Protein AF-A0A1Y1R7H7-F1 (afdb_monomer_lite)

pLDDT: mean 78.91, std 13.16, range [48.25, 96.38]

Foldseek 3Di:
DDPVVVVVVVVVVVVVVLLVVLLVVQVVLQVVLLVVLVVDPDPPRFDFDPPLLVVLLVVLLPDQADALVSLLCSCVVRRNDPVPLVSSLSSLVSSLVSLVPDDPVSHPDNVSSVRVNVSSVVNNVVSVVVVVCVVVVVPPDDDDDDDDDPPDDDD

Secondary structure (DSSP, 8-state):
--HHHHHHHHHHHHHHHHHHHHHHHHHHHHHHHHHHHHHS--SSPPPP-TTHHHHHHHHHHT-SS--HHHHHHHHHHHT--TT-HHHHHHHHHHHHHHHHHS-GGGSSSHHHHHHHHHHHHHHHHHHHHHHHHHHHHTTSSSS-SS---------

Structure (mmCIF, N/CA/C/O backbone):
data_AF-A0A1Y1R7H7-F1
#
_entry.id   AF-A0A1Y1R7H7-F1
#
loop_
_atom_site.group_PDB
_atom_site.id
_atom_site.type_symbol
_atom_site.label_atom_id
_atom_site.label_alt_id
_atom_site.label_comp_id
_atom_site.label_asym_id
_atom_site.label_entity_id
_atom_site.label_seq_id
_atom_site.pdbx_PDB_ins_code
_atom_site.Cartn_x
_atom_site.Cartn_y
_atom_site.Cartn_z
_atom_site.occupancy
_atom_site.B_iso_or_equiv
_atom_site.auth_seq_id
_atom_site.auth_comp_id
_atom_site.auth_asym_id
_atom_site.auth_atom_id
_atom_site.pdbx_PDB_model_num
ATOM 1 N N . MET A 1 1 ? 39.071 -13.805 -19.332 1.00 56.94 1 MET A N 1
ATOM 2 C CA . MET A 1 1 ? 37.840 -13.393 -18.628 1.00 56.94 1 MET A CA 1
ATOM 3 C C . MET A 1 1 ? 37.390 -12.107 -19.301 1.00 56.94 1 MET A C 1
ATOM 5 O O . MET A 1 1 ? 38.158 -11.158 -19.298 1.00 56.94 1 MET A O 1
ATOM 9 N N . ASP A 1 2 ? 36.275 -12.143 -20.027 1.00 68.88 2 ASP A N 1
ATOM 10 C CA . ASP A 1 2 ? 35.855 -11.074 -20.945 1.00 68.88 2 ASP A CA 1
ATOM 11 C C . ASP A 1 2 ? 35.106 -9.953 -20.194 1.00 68.88 2 ASP A C 1
ATOM 13 O O . ASP A 1 2 ? 34.343 -10.234 -19.264 1.00 68.88 2 ASP A O 1
ATOM 17 N N . ALA A 1 3 ? 35.313 -8.690 -20.578 1.00 64.62 3 ALA A N 1
ATOM 18 C CA . ALA A 1 3 ? 34.719 -7.513 -19.929 1.00 64.62 3 ALA A CA 1
ATOM 19 C C . ALA A 1 3 ? 33.180 -7.562 -19.952 1.00 64.62 3 ALA A C 1
ATOM 21 O O . ALA A 1 3 ? 32.512 -7.187 -18.987 1.00 64.62 3 ALA A O 1
ATOM 22 N N . THR A 1 4 ? 32.621 -8.139 -21.014 1.00 67.38 4 THR A N 1
ATOM 23 C CA . THR A 1 4 ? 31.186 -8.400 -21.175 1.00 67.38 4 THR A CA 1
ATOM 24 C C . THR A 1 4 ? 30.630 -9.318 -20.080 1.00 67.38 4 THR A C 1
ATOM 26 O O . THR A 1 4 ? 29.507 -9.126 -19.610 1.00 67.38 4 THR A O 1
ATOM 29 N N . HIS A 1 5 ? 31.422 -10.293 -19.625 1.00 55.84 5 HIS A N 1
ATOM 30 C CA . HIS A 1 5 ? 31.038 -11.240 -18.575 1.00 55.84 5 HIS A CA 1
ATOM 31 C C . HIS A 1 5 ? 31.002 -10.572 -17.190 1.00 55.84 5 HIS A C 1
ATOM 33 O O . HIS A 1 5 ? 30.101 -10.831 -16.396 1.00 55.84 5 HIS A O 1
ATOM 39 N N . LEU A 1 6 ? 31.941 -9.659 -16.922 1.00 59.81 6 L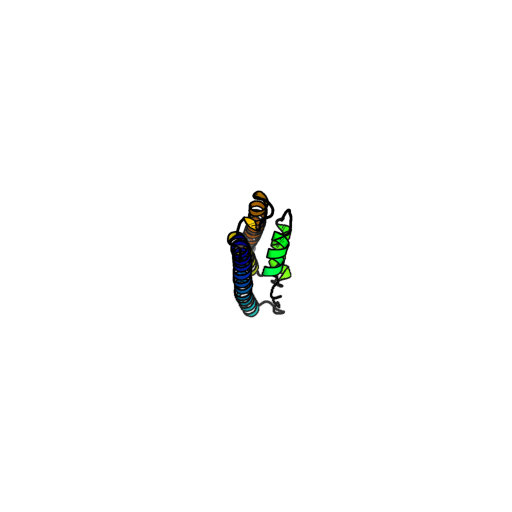EU A N 1
ATOM 40 C CA . LEU A 1 6 ? 31.998 -8.884 -15.676 1.00 59.81 6 LEU A CA 1
ATOM 41 C C . LEU A 1 6 ? 30.824 -7.902 -15.546 1.00 59.81 6 LEU A C 1
ATOM 43 O O . LEU A 1 6 ? 30.271 -7.757 -14.458 1.00 59.81 6 LEU A O 1
ATOM 47 N N . ILE A 1 7 ? 30.388 -7.287 -16.651 1.00 66.25 7 ILE A N 1
ATOM 48 C CA . ILE A 1 7 ? 29.213 -6.398 -16.672 1.00 66.25 7 ILE A CA 1
ATOM 49 C C . ILE A 1 7 ? 27.931 -7.170 -16.331 1.00 66.25 7 ILE A C 1
ATOM 51 O O . ILE A 1 7 ? 27.120 -6.697 -15.536 1.00 66.25 7 ILE A O 1
ATOM 55 N N . HIS A 1 8 ? 27.754 -8.374 -16.882 1.00 56.78 8 HIS A N 1
ATOM 56 C CA . HIS A 1 8 ? 26.587 -9.210 -16.583 1.00 56.78 8 HIS A CA 1
ATOM 57 C C . HIS A 1 8 ? 26.565 -9.687 -15.126 1.00 56.78 8 HIS A C 1
ATOM 59 O O . HIS A 1 8 ? 25.508 -9.682 -14.496 1.00 56.78 8 HIS A O 1
ATOM 65 N N . ILE A 1 9 ? 27.724 -10.064 -14.576 1.00 62.62 9 ILE A N 1
ATOM 66 C CA . ILE A 1 9 ? 27.853 -10.454 -13.164 1.00 62.62 9 ILE A CA 1
ATOM 67 C C . ILE A 1 9 ? 27.545 -9.267 -12.248 1.00 62.62 9 ILE A C 1
ATOM 69 O O . ILE A 1 9 ? 26.791 -9.422 -11.292 1.00 62.62 9 ILE A O 1
ATOM 73 N N . ARG A 1 10 ? 28.060 -8.073 -12.565 1.00 66.19 10 ARG A N 1
ATOM 74 C CA . ARG A 1 10 ? 27.781 -6.849 -11.806 1.00 66.19 10 ARG A CA 1
ATOM 75 C C . ARG A 1 10 ? 26.291 -6.503 -11.808 1.00 66.19 10 ARG A C 1
ATOM 77 O O . ARG A 1 10 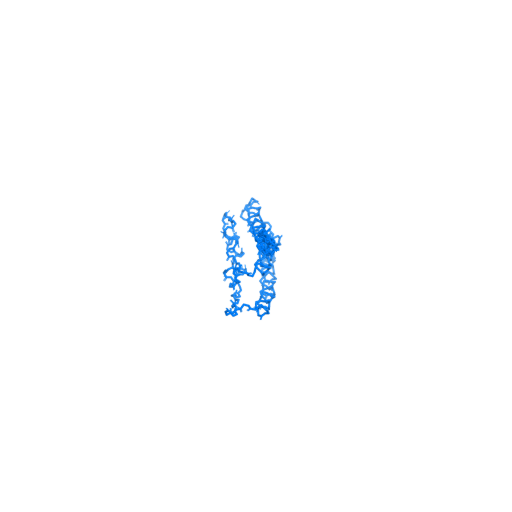? 25.738 -6.310 -10.734 1.00 66.19 10 ARG A O 1
ATOM 84 N N . LYS A 1 11 ? 25.635 -6.493 -12.975 1.00 57.16 11 LYS A N 1
ATOM 85 C CA . LYS A 1 11 ? 24.186 -6.238 -13.068 1.00 57.16 11 LYS A CA 1
ATOM 86 C C . LYS A 1 11 ? 23.382 -7.245 -12.244 1.00 57.16 11 LYS A C 1
ATOM 88 O O . LYS A 1 11 ? 22.487 -6.855 -11.510 1.00 57.16 11 LYS A O 1
ATOM 93 N N . ARG A 1 12 ? 23.734 -8.535 -12.312 1.00 55.19 12 ARG A N 1
ATOM 94 C CA . ARG A 1 12 ? 23.095 -9.585 -11.498 1.00 55.19 12 ARG A CA 1
ATOM 95 C C . ARG A 1 12 ? 23.315 -9.395 -9.998 1.00 55.19 12 ARG A C 1
ATOM 97 O O . ARG A 1 12 ? 22.394 -9.634 -9.228 1.00 55.19 12 ARG A O 1
ATOM 104 N N . LEU A 1 13 ? 24.504 -8.970 -9.578 1.00 57.16 13 LEU A N 1
ATOM 105 C CA . LEU A 1 13 ? 24.782 -8.665 -8.175 1.00 57.16 13 LEU A CA 1
ATOM 106 C C . LEU A 1 13 ? 24.012 -7.427 -7.705 1.00 57.16 13 LEU A C 1
ATOM 108 O O . LEU A 1 13 ? 23.441 -7.476 -6.627 1.00 57.16 13 LEU A O 1
ATOM 112 N N . GLU A 1 14 ? 23.934 -6.361 -8.503 1.00 63.56 14 GLU A N 1
ATOM 113 C CA . GLU A 1 14 ? 23.134 -5.165 -8.182 1.00 63.56 14 GLU A CA 1
ATOM 114 C C . GLU A 1 14 ? 21.645 -5.512 -8.019 1.00 63.56 14 GLU A C 1
ATOM 116 O O . GLU A 1 14 ? 21.015 -5.063 -7.064 1.00 63.56 14 GLU A O 1
ATOM 121 N N . VAL A 1 15 ? 21.114 -6.391 -8.877 1.00 62.50 15 VAL A N 1
ATOM 122 C CA . VAL A 1 15 ? 19.752 -6.940 -8.750 1.00 62.50 15 VAL A CA 1
ATOM 123 C C . VAL A 1 15 ? 19.588 -7.696 -7.424 1.00 62.50 15 VAL A C 1
ATOM 125 O O . VAL A 1 15 ? 18.654 -7.430 -6.674 1.00 62.50 15 VAL A O 1
ATOM 128 N N . LEU A 1 16 ? 20.514 -8.605 -7.099 1.00 58.22 16 LEU A N 1
ATOM 129 C CA . LEU A 1 16 ? 20.449 -9.432 -5.885 1.00 58.22 16 LEU A CA 1
ATOM 130 C C . L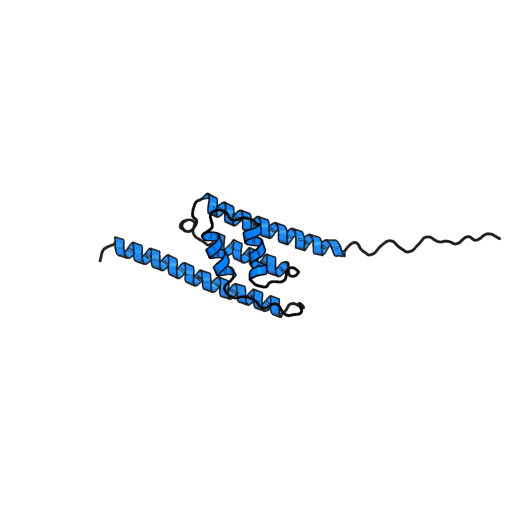EU A 1 16 ? 20.643 -8.629 -4.587 1.00 58.22 16 LEU A C 1
ATOM 132 O O . LEU A 1 16 ? 19.967 -8.897 -3.597 1.00 58.22 16 LEU A O 1
ATOM 136 N N . PHE A 1 17 ? 21.549 -7.648 -4.573 1.00 61.12 17 PHE A N 1
ATOM 137 C CA . PHE A 1 17 ? 21.755 -6.757 -3.427 1.00 61.12 17 PHE A CA 1
ATOM 138 C C . PHE A 1 17 ? 20.572 -5.808 -3.231 1.00 61.12 17 PHE A C 1
ATOM 140 O O . PHE A 1 17 ? 20.160 -5.586 -2.089 1.00 61.12 17 PHE A O 1
ATOM 147 N N . GLY A 1 18 ? 19.998 -5.301 -4.326 1.00 66.38 18 GLY A N 1
ATOM 148 C CA . GLY A 1 18 ? 18.752 -4.540 -4.299 1.00 66.38 18 GLY A CA 1
ATOM 149 C C . GLY A 1 18 ? 17.620 -5.363 -3.692 1.00 66.38 18 GLY A C 1
ATOM 150 O O . GLY A 1 18 ? 17.021 -4.929 -2.715 1.00 66.38 18 GLY A O 1
ATOM 151 N N . LEU A 1 19 ? 17.412 -6.591 -4.179 1.00 65.50 19 LEU A N 1
ATOM 152 C CA . LEU A 1 19 ? 16.395 -7.521 -3.671 1.00 65.50 19 LEU A CA 1
ATOM 153 C C . LEU A 1 19 ? 16.579 -7.876 -2.190 1.00 65.50 19 LEU A C 1
ATOM 155 O O . LEU A 1 19 ? 15.607 -7.868 -1.447 1.00 65.50 19 LEU A O 1
ATOM 159 N N . ASN A 1 20 ? 17.801 -8.150 -1.726 1.00 64.69 20 ASN A N 1
ATOM 160 C CA . ASN A 1 20 ? 18.032 -8.456 -0.306 1.00 64.69 20 ASN A CA 1
ATOM 161 C C . ASN A 1 20 ? 17.772 -7.250 0.606 1.00 64.69 20 ASN A C 1
ATOM 163 O O . ASN A 1 20 ? 17.211 -7.401 1.688 1.00 64.69 20 ASN A O 1
ATOM 167 N N . THR A 1 21 ? 18.168 -6.052 0.173 1.00 70.31 21 THR A N 1
ATOM 168 C CA . THR A 1 21 ? 17.884 -4.812 0.914 1.00 70.31 21 THR A CA 1
ATOM 169 C C . THR A 1 21 ? 16.381 -4.541 0.950 1.00 70.31 21 THR A C 1
ATOM 171 O O . THR A 1 21 ? 15.839 -4.156 1.981 1.00 70.31 21 THR A O 1
ATOM 174 N N . PHE A 1 22 ? 15.707 -4.804 -0.166 1.00 69.88 22 PHE A N 1
ATOM 175 C CA . PHE A 1 22 ? 14.271 -4.649 -0.342 1.00 69.88 22 PHE A CA 1
ATOM 176 C C . PHE A 1 22 ? 13.465 -5.607 0.545 1.00 69.88 22 PHE A C 1
ATOM 178 O O . PHE A 1 22 ? 12.601 -5.161 1.291 1.00 69.88 22 PHE A O 1
ATOM 185 N N . ILE A 1 23 ? 13.808 -6.900 0.549 1.00 71.88 23 ILE A N 1
ATOM 186 C CA . ILE A 1 23 ? 13.170 -7.908 1.411 1.00 71.88 23 ILE A CA 1
ATOM 187 C C . ILE A 1 23 ? 13.376 -7.566 2.887 1.00 71.88 23 ILE A C 1
ATOM 189 O O . ILE A 1 23 ? 12.426 -7.610 3.661 1.00 71.88 23 ILE A O 1
ATOM 193 N N . ARG A 1 24 ? 14.597 -7.181 3.278 1.00 77.44 24 ARG A N 1
ATOM 194 C CA . ARG A 1 24 ? 14.889 -6.816 4.667 1.00 77.44 24 ARG A CA 1
ATOM 195 C C . ARG A 1 24 ? 14.090 -5.595 5.120 1.00 77.44 24 ARG A C 1
ATOM 197 O O . ARG A 1 24 ? 13.578 -5.606 6.230 1.00 77.44 24 ARG A O 1
ATOM 204 N N . LYS A 1 25 ? 13.941 -4.583 4.256 1.00 77.62 25 LYS A N 1
ATOM 205 C CA . LYS A 1 25 ? 13.101 -3.419 4.560 1.00 77.62 25 LYS A CA 1
ATOM 206 C C . LYS A 1 25 ? 11.677 -3.863 4.885 1.00 77.62 25 LYS A C 1
ATOM 208 O O . LYS A 1 25 ? 11.163 -3.461 5.914 1.00 77.62 25 LYS A O 1
ATOM 213 N N . PHE A 1 26 ? 11.069 -4.724 4.069 1.00 79.88 26 PHE A N 1
ATOM 214 C CA . PHE A 1 26 ? 9.716 -5.206 4.358 1.00 79.88 26 PHE A CA 1
ATOM 215 C C . PHE A 1 26 ? 9.616 -6.012 5.645 1.00 79.88 26 PHE A C 1
ATOM 217 O O . PHE A 1 26 ? 8.635 -5.856 6.355 1.00 79.88 26 PHE A O 1
ATOM 224 N N . GLN A 1 27 ? 10.631 -6.805 5.986 1.00 80.88 27 GLN A N 1
ATOM 225 C CA . GLN A 1 27 ? 10.665 -7.489 7.281 1.00 80.88 27 GLN A CA 1
ATOM 226 C C . GLN A 1 27 ? 10.704 -6.507 8.459 1.00 80.88 27 GLN A C 1
ATOM 228 O O . GLN A 1 27 ? 10.113 -6.778 9.502 1.00 80.88 27 GLN A O 1
ATOM 233 N N . ASP A 1 28 ? 11.405 -5.381 8.316 1.00 82.81 28 ASP A N 1
ATOM 234 C CA . ASP A 1 28 ? 11.437 -4.334 9.339 1.00 82.81 28 ASP A CA 1
ATOM 235 C C . ASP A 1 28 ? 10.078 -3.605 9.423 1.00 82.81 28 ASP A C 1
ATOM 237 O O . ASP A 1 28 ? 9.575 -3.386 10.523 1.00 82.81 28 ASP A O 1
ATOM 241 N N . GLU A 1 29 ? 9.437 -3.297 8.287 1.00 82.25 29 GLU A N 1
ATOM 242 C CA . GLU A 1 29 ? 8.096 -2.681 8.263 1.00 82.25 29 GLU A CA 1
ATOM 243 C C . GLU A 1 29 ? 7.013 -3.611 8.836 1.00 82.25 29 GLU A C 1
ATOM 245 O O . GLU A 1 29 ? 6.162 -3.183 9.611 1.00 82.25 29 GLU A O 1
ATOM 250 N N . GLU A 1 30 ? 7.049 -4.900 8.498 1.00 82.62 30 GLU A N 1
ATOM 251 C CA . GLU A 1 30 ? 6.102 -5.896 9.010 1.00 82.62 30 GLU A CA 1
ATOM 252 C C . GLU A 1 30 ? 6.228 -6.061 10.530 1.00 82.62 30 GLU A C 1
ATOM 254 O O . GLU A 1 30 ? 5.217 -6.186 11.214 1.00 82.62 30 GLU A O 1
ATOM 259 N N . GLN A 1 31 ? 7.436 -5.963 11.095 1.00 83.81 31 GLN A N 1
ATOM 260 C CA . GLN A 1 31 ? 7.618 -5.939 12.554 1.00 83.81 31 GLN A CA 1
ATOM 261 C C . GLN A 1 31 ? 6.957 -4.720 13.209 1.00 83.81 31 GLN A C 1
ATOM 263 O O . GLN A 1 31 ? 6.441 -4.826 14.324 1.00 83.81 31 GLN A O 1
ATOM 268 N N . VAL A 1 32 ? 6.971 -3.564 12.541 1.00 84.94 32 VAL A N 1
ATOM 269 C CA . VAL A 1 32 ? 6.289 -2.356 13.024 1.00 84.94 32 VAL A CA 1
ATOM 270 C C . VAL A 1 32 ? 4.776 -2.570 13.016 1.00 84.94 32 VAL A C 1
ATOM 272 O O . VAL A 1 32 ? 4.122 -2.300 14.022 1.00 84.94 32 VAL A O 1
ATOM 275 N N . VAL A 1 33 ? 4.233 -3.132 11.934 1.00 82.62 33 VAL A N 1
ATOM 276 C CA . VAL A 1 33 ? 2.801 -3.454 11.837 1.00 82.62 33 VAL A CA 1
ATOM 277 C C . VAL A 1 33 ? 2.393 -4.485 12.892 1.00 82.62 33 VAL A C 1
ATOM 279 O O . VAL A 1 33 ? 1.426 -4.264 13.610 1.00 82.62 33 VAL A O 1
ATOM 282 N N . ASP A 1 34 ? 3.147 -5.573 13.058 1.00 84.00 34 ASP A N 1
ATOM 283 C CA . ASP A 1 34 ? 2.887 -6.592 14.086 1.00 84.00 34 ASP A CA 1
ATOM 284 C C . ASP A 1 34 ? 2.909 -5.997 15.503 1.00 84.00 34 ASP A C 1
ATOM 286 O O . ASP A 1 34 ? 2.084 -6.350 16.349 1.00 84.00 34 ASP A O 1
ATOM 290 N N . LYS A 1 35 ? 3.815 -5.047 15.764 1.00 84.88 35 LYS A N 1
ATOM 291 C CA . LYS A 1 35 ? 3.839 -4.312 17.030 1.00 84.88 35 LYS A CA 1
ATOM 292 C C . LYS A 1 35 ? 2.557 -3.496 17.227 1.00 84.88 35 LYS A C 1
ATOM 294 O O . LYS A 1 35 ? 1.949 -3.619 18.288 1.00 84.88 35 LYS A O 1
ATOM 299 N N . PHE A 1 36 ? 2.127 -2.726 16.227 1.00 83.88 36 PHE A N 1
ATOM 300 C CA . PHE A 1 36 ? 0.886 -1.945 16.305 1.00 83.88 36 PHE A CA 1
ATOM 301 C C . PHE A 1 36 ? -0.347 -2.833 16.484 1.00 83.88 36 PHE A C 1
ATOM 303 O O . PHE A 1 36 ? -1.177 -2.567 17.348 1.00 83.88 36 PHE A O 1
ATOM 310 N N . LEU A 1 37 ? -0.429 -3.948 15.757 1.00 81.56 37 LEU A N 1
ATOM 311 C CA . LEU A 1 37 ? -1.512 -4.923 15.903 1.00 81.56 37 LEU A CA 1
ATOM 312 C C . LEU A 1 37 ? -1.560 -5.521 17.317 1.00 81.56 37 LEU A C 1
ATOM 314 O O . LEU A 1 37 ? -2.638 -5.709 17.880 1.00 81.56 37 LEU A O 1
ATOM 318 N N . LYS A 1 38 ? -0.404 -5.785 17.938 1.00 82.31 38 LYS A N 1
ATOM 319 C CA . LYS A 1 38 ? -0.334 -6.272 19.327 1.00 82.31 38 LYS A CA 1
ATOM 320 C C . LYS A 1 38 ? -0.731 -5.225 20.364 1.00 82.31 38 LYS A C 1
ATOM 322 O O . LYS A 1 38 ? -1.187 -5.630 21.441 1.00 82.31 38 LYS A O 1
ATOM 327 N N . GLU A 1 39 ? -0.492 -3.952 20.067 1.00 82.00 39 GLU A N 1
ATOM 328 C CA . GLU A 1 39 ? -0.826 -2.795 20.906 1.00 82.00 39 GLU A CA 1
ATOM 329 C C . GLU A 1 39 ? -2.280 -2.338 20.725 1.00 82.00 39 GLU A C 1
ATOM 331 O O . GLU A 1 39 ? -2.812 -1.716 21.637 1.00 82.00 39 GLU A O 1
ATOM 336 N N . SER A 1 40 ? -2.932 -2.695 19.613 1.00 76.94 40 SER A N 1
ATOM 337 C CA . SER A 1 40 ? -4.356 -2.427 19.389 1.00 76.94 40 SER A CA 1
ATOM 338 C C . SER A 1 40 ? -5.258 -3.177 20.379 1.00 76.94 40 SER A C 1
ATOM 340 O O . SER A 1 40 ? -4.948 -4.295 20.813 1.00 76.94 40 SER A O 1
ATOM 342 N N . ASP A 1 41 ? -6.409 -2.578 20.691 1.00 74.69 41 ASP A N 1
ATOM 343 C CA . ASP A 1 41 ? -7.442 -3.166 21.555 1.00 74.69 41 ASP A CA 1
ATOM 344 C C . ASP A 1 41 ? -8.312 -4.220 20.835 1.00 74.69 41 ASP A C 1
ATOM 346 O O . ASP A 1 41 ? -9.232 -4.790 21.427 1.00 74.69 41 ASP A O 1
ATOM 350 N N . ALA A 1 42 ? -8.000 -4.538 19.572 1.00 71.00 42 ALA A N 1
ATOM 351 C CA . ALA A 1 42 ? -8.737 -5.503 18.766 1.00 71.00 42 ALA A CA 1
ATOM 352 C C . ALA A 1 42 ? -8.705 -6.919 19.381 1.00 71.00 42 ALA A C 1
ATOM 354 O O . ALA A 1 42 ? -7.646 -7.493 19.674 1.00 71.00 42 ALA A O 1
ATOM 355 N N . LEU A 1 43 ? -9.890 -7.518 19.548 1.00 64.19 43 LEU A N 1
ATOM 356 C CA . LEU A 1 43 ? -10.070 -8.887 20.032 1.00 64.19 43 LEU A CA 1
ATOM 357 C C . LEU A 1 43 ? -10.939 -9.694 19.052 1.00 64.19 43 LEU A C 1
ATOM 359 O O . LEU A 1 43 ? -12.088 -9.325 18.822 1.00 64.19 43 LEU A O 1
ATOM 363 N N . PRO A 1 44 ? -10.454 -10.839 18.532 1.00 70.69 44 PRO A N 1
ATOM 364 C CA . PRO A 1 44 ? -9.154 -11.464 18.794 1.00 70.69 44 PRO A CA 1
ATOM 365 C C . PRO A 1 44 ? -7.987 -10.681 18.178 1.00 70.69 44 PRO A C 1
ATOM 367 O O . PRO A 1 44 ? -8.138 -10.073 17.125 1.00 70.69 44 PRO A O 1
ATOM 370 N N . LYS A 1 45 ? -6.805 -10.752 18.811 1.00 69.31 45 LYS A N 1
ATOM 371 C CA . LYS A 1 45 ? -5.614 -10.063 18.299 1.00 69.31 45 LYS A CA 1
ATOM 372 C C . LYS A 1 45 ? -5.293 -10.543 16.876 1.00 69.31 45 LYS A C 1
ATOM 374 O O . LYS A 1 45 ? -5.046 -11.747 16.710 1.00 69.31 45 LYS A O 1
ATOM 379 N N . PRO A 1 46 ? -5.281 -9.649 15.876 1.00 73.81 46 PRO A N 1
ATOM 380 C CA . PRO A 1 46 ? -4.945 -10.015 14.507 1.00 73.81 46 PRO A CA 1
ATOM 381 C C . PRO A 1 46 ? -3.527 -10.594 14.435 1.00 73.81 46 PRO A C 1
ATOM 383 O O . PRO A 1 46 ? -2.608 -10.125 15.106 1.00 73.81 46 PRO A O 1
ATOM 386 N N . GLN A 1 47 ? -3.357 -11.658 13.646 1.00 73.31 47 GLN A N 1
ATOM 387 C CA . GLN A 1 47 ? -2.053 -12.275 13.401 1.00 73.31 47 GLN A CA 1
ATOM 388 C C . GLN A 1 47 ? -1.531 -11.820 12.049 1.00 73.31 47 GLN A C 1
ATOM 390 O O . GLN A 1 47 ? -2.161 -12.082 11.022 1.00 73.31 47 GLN A O 1
ATOM 395 N N . LEU A 1 48 ? -0.361 -11.186 12.061 1.00 80.38 48 LEU A N 1
ATOM 396 C CA . LEU A 1 48 ? 0.279 -10.741 10.840 1.00 80.38 48 LEU A CA 1
ATOM 397 C C . LEU A 1 48 ? 0.803 -11.931 10.032 1.00 80.38 48 LEU A C 1
ATOM 399 O O . LEU A 1 48 ? 1.488 -12.813 10.556 1.00 80.38 48 LEU A O 1
ATOM 403 N N . LYS A 1 49 ? 0.523 -11.932 8.729 1.00 84.31 49 LYS A N 1
ATOM 404 C CA . LYS A 1 49 ? 1.184 -12.831 7.780 1.00 84.31 49 LYS A CA 1
ATOM 405 C C . LYS A 1 49 ? 2.447 -12.159 7.244 1.00 84.31 49 LYS A C 1
ATOM 407 O O . LYS A 1 49 ? 2.368 -11.250 6.421 1.00 84.31 49 LYS A O 1
ATOM 412 N N . GLU A 1 50 ? 3.602 -12.625 7.709 1.00 77.75 50 GLU A N 1
ATOM 413 C CA . GLU A 1 50 ? 4.909 -12.151 7.242 1.00 77.75 50 GLU A CA 1
ATOM 414 C C . GLU A 1 50 ? 5.137 -12.458 5.751 1.00 77.75 50 GLU A C 1
ATOM 416 O O . GLU A 1 50 ? 4.697 -13.481 5.213 1.00 77.75 50 GLU A O 1
ATOM 421 N N . GLY A 1 51 ? 5.876 -11.581 5.079 1.00 79.12 51 GLY A N 1
ATOM 422 C CA . GLY A 1 51 ? 6.258 -11.682 3.677 1.00 79.12 51 GLY A CA 1
ATOM 423 C C . GLY A 1 51 ? 5.156 -11.319 2.684 1.00 79.12 51 GLY A C 1
ATOM 424 O O . GLY A 1 51 ? 5.408 -11.387 1.478 1.00 79.12 51 GLY A O 1
ATOM 425 N N . VAL A 1 52 ? 3.961 -10.933 3.140 1.00 84.31 52 VAL A N 1
ATOM 426 C CA . VAL A 1 52 ? 2.842 -10.591 2.249 1.00 84.31 52 VAL A CA 1
ATOM 427 C C . VAL A 1 52 ? 3.137 -9.315 1.466 1.00 84.31 52 VAL A C 1
ATOM 429 O O . VAL A 1 52 ? 2.868 -9.291 0.266 1.00 84.31 52 VAL A O 1
ATOM 432 N N . ILE A 1 53 ? 3.763 -8.299 2.075 1.00 82.25 53 ILE A N 1
ATOM 433 C CA . ILE A 1 53 ? 4.063 -7.045 1.360 1.00 82.25 53 ILE A CA 1
ATOM 434 C C . ILE A 1 53 ? 5.029 -7.316 0.204 1.00 82.25 53 ILE A C 1
ATOM 436 O O . ILE A 1 53 ? 4.784 -6.923 -0.935 1.00 82.25 53 ILE A O 1
ATOM 440 N N . ALA A 1 54 ? 6.111 -8.047 0.477 1.00 82.12 54 ALA A N 1
ATOM 441 C CA . ALA A 1 54 ? 7.094 -8.393 -0.543 1.00 82.12 54 ALA A CA 1
ATOM 442 C C . ALA A 1 54 ? 6.475 -9.238 -1.671 1.00 82.12 54 ALA A C 1
ATOM 444 O O . ALA A 1 54 ? 6.788 -9.024 -2.843 1.00 82.12 54 ALA A O 1
ATOM 445 N N . GLN A 1 55 ? 5.596 -10.186 -1.332 1.00 84.94 55 GLN A N 1
ATOM 446 C CA . GLN A 1 55 ? 4.914 -11.029 -2.314 1.00 84.94 55 GLN A CA 1
ATOM 447 C C . GLN A 1 55 ? 3.952 -10.233 -3.193 1.00 84.94 55 GLN A C 1
ATOM 449 O O . GLN A 1 55 ? 4.013 -10.368 -4.415 1.00 84.94 55 GLN A O 1
ATOM 454 N N . GLU A 1 56 ? 3.094 -9.397 -2.605 1.00 86.75 56 GLU A N 1
ATOM 455 C CA . GLU A 1 56 ? 2.133 -8.614 -3.382 1.00 86.75 56 GLU A CA 1
ATOM 456 C C . GLU A 1 56 ? 2.844 -7.567 -4.239 1.00 86.75 56 GLU A C 1
ATOM 458 O O . GLU A 1 56 ? 2.526 -7.456 -5.418 1.00 86.75 56 GLU A O 1
ATOM 463 N N . VAL A 1 57 ? 3.889 -6.903 -3.733 1.00 85.19 57 VAL A N 1
ATOM 464 C CA . VAL A 1 57 ? 4.670 -5.963 -4.553 1.00 85.19 57 VAL A CA 1
ATOM 465 C C . VAL A 1 57 ? 5.300 -6.657 -5.764 1.00 85.19 57 VAL A C 1
ATOM 467 O O . VAL A 1 57 ? 5.192 -6.170 -6.887 1.00 85.19 57 VAL A O 1
ATOM 470 N N . LEU A 1 58 ? 5.914 -7.830 -5.582 1.00 84.88 58 LEU A N 1
ATOM 471 C CA . LEU A 1 58 ? 6.480 -8.591 -6.704 1.00 84.88 58 LEU A CA 1
ATOM 472 C C . LEU A 1 58 ? 5.409 -9.085 -7.685 1.00 84.88 58 LEU A C 1
ATOM 474 O O . LEU A 1 58 ? 5.650 -9.121 -8.891 1.00 84.88 58 LEU A O 1
ATOM 478 N N . LYS A 1 59 ? 4.238 -9.468 -7.180 1.00 86.38 59 LYS A N 1
ATOM 479 C CA . LYS A 1 59 ? 3.118 -9.949 -7.992 1.00 86.38 59 LYS A CA 1
ATOM 480 C C . LYS A 1 59 ? 2.525 -8.840 -8.855 1.00 86.38 59 LYS A C 1
ATOM 482 O O . LYS A 1 59 ? 2.311 -9.060 -10.041 1.00 86.38 59 LYS A O 1
ATOM 487 N N . LEU A 1 60 ? 2.289 -7.666 -8.280 1.00 86.62 60 LEU A N 1
ATOM 488 C CA . LEU A 1 60 ? 1.780 -6.492 -8.988 1.00 86.62 60 LEU A CA 1
ATOM 489 C C . LEU A 1 60 ? 2.810 -5.956 -10.001 1.00 86.62 60 LEU A C 1
ATOM 491 O O . LEU A 1 60 ? 2.434 -5.583 -11.107 1.00 86.62 60 LEU A O 1
ATOM 495 N N . LEU A 1 61 ? 4.119 -6.025 -9.707 1.00 85.12 61 LEU A N 1
ATOM 496 C CA . LEU A 1 61 ? 5.164 -5.755 -10.712 1.00 85.12 61 LEU A CA 1
ATOM 497 C C . LEU A 1 61 ? 5.081 -6.683 -11.933 1.00 85.12 61 LEU A C 1
ATOM 499 O O . LEU A 1 61 ? 5.442 -6.278 -13.040 1.00 85.12 61 LEU A O 1
ATOM 503 N N . ASP A 1 62 ? 4.635 -7.926 -11.740 1.00 85.06 62 ASP A N 1
ATOM 504 C CA . ASP A 1 62 ? 4.433 -8.891 -12.822 1.00 85.06 62 ASP A CA 1
ATOM 505 C C . ASP A 1 62 ? 3.012 -8.859 -13.409 1.00 85.06 62 ASP A C 1
ATOM 507 O O . ASP A 1 62 ? 2.704 -9.589 -14.355 1.00 85.06 62 ASP A O 1
ATOM 511 N N . GLN A 1 63 ? 2.131 -7.976 -12.943 1.00 86.94 63 GLN A N 1
ATOM 512 C CA . GLN A 1 63 ? 0.888 -7.684 -13.653 1.00 86.94 63 GLN A CA 1
ATOM 513 C C . GLN A 1 63 ? 1.156 -6.723 -14.814 1.00 86.94 63 GLN A C 1
ATOM 515 O O . GLN A 1 63 ? 2.271 -6.258 -15.026 1.00 86.94 63 GLN A O 1
ATOM 520 N N . ARG A 1 64 ? 0.190 -6.593 -15.725 1.00 83.25 64 ARG A N 1
ATOM 521 C CA . ARG A 1 64 ? 0.292 -5.642 -16.849 1.00 83.25 64 ARG A CA 1
ATOM 522 C C . ARG A 1 64 ? -0.473 -4.356 -16.562 1.00 83.25 64 ARG A C 1
ATOM 524 O O . ARG A 1 64 ? -0.084 -3.305 -17.047 1.00 83.25 64 ARG A O 1
ATOM 531 N N . TRP A 1 65 ? -1.561 -4.498 -15.822 1.00 86.44 65 TRP A N 1
ATOM 532 C CA . TRP A 1 65 ? -2.460 -3.445 -15.399 1.00 86.44 65 TRP A CA 1
ATOM 533 C C . TRP A 1 65 ? -2.766 -3.718 -13.939 1.00 86.44 65 TRP A C 1
ATOM 535 O O . TRP A 1 65 ? -3.131 -4.850 -13.611 1.00 86.44 65 TRP A O 1
ATOM 545 N N . VAL A 1 66 ? -2.571 -2.706 -13.109 1.00 91.50 66 VAL A N 1
ATOM 546 C CA . VAL A 1 66 ? -2.879 -2.722 -11.684 1.00 91.50 66 VAL A CA 1
ATOM 547 C C . VAL A 1 66 ? -4.043 -1.771 -11.461 1.00 91.50 66 VAL A C 1
ATOM 549 O O . VAL A 1 66 ? -4.043 -0.649 -11.976 1.00 91.50 66 VAL A O 1
ATOM 552 N N . SER A 1 67 ? -5.058 -2.258 -10.756 1.00 92.62 67 SER A N 1
ATOM 553 C CA . SER A 1 67 ? -6.223 -1.479 -10.344 1.00 92.62 67 SER A CA 1
ATOM 554 C C . SER A 1 67 ? -6.157 -1.138 -8.857 1.00 92.62 67 SER A C 1
ATOM 556 O O . SER A 1 67 ? -5.418 -1.774 -8.107 1.00 92.62 67 SER A O 1
ATOM 558 N N . VAL A 1 68 ? -6.959 -0.164 -8.434 1.00 92.94 68 VAL A N 1
ATOM 559 C CA . VAL A 1 68 ? -7.137 0.227 -7.023 1.00 92.94 68 VAL A CA 1
ATOM 560 C C . VAL A 1 68 ? -7.526 -0.980 -6.164 1.00 92.94 68 VAL A C 1
ATOM 562 O O . VAL A 1 68 ? -6.886 -1.295 -5.169 1.00 92.94 68 VAL A O 1
ATOM 565 N N . ALA A 1 69 ? -8.474 -1.787 -6.643 1.00 90.81 69 ALA A N 1
ATOM 566 C CA . ALA A 1 69 ? -8.900 -2.997 -5.946 1.00 90.81 69 ALA A CA 1
ATOM 567 C C . ALA A 1 69 ? -7.771 -4.036 -5.763 1.00 90.81 69 ALA A C 1
ATOM 569 O O . ALA A 1 69 ? -7.825 -4.859 -4.849 1.00 90.81 69 ALA A O 1
ATOM 570 N N . ASP A 1 70 ? -6.737 -4.037 -6.618 1.00 90.75 70 ASP A N 1
ATOM 571 C CA . ASP A 1 70 ? -5.587 -4.934 -6.451 1.00 90.75 70 ASP A CA 1
ATOM 572 C C . ASP A 1 70 ? -4.674 -4.495 -5.290 1.00 90.75 70 ASP A C 1
ATOM 574 O O . ASP A 1 70 ? 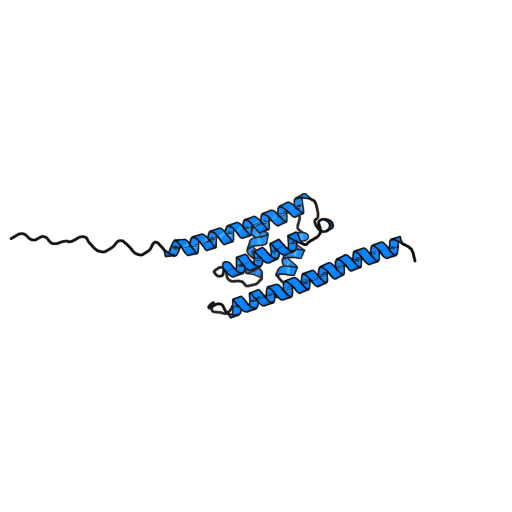-3.999 -5.342 -4.688 1.00 90.75 70 ASP A O 1
ATOM 578 N N . THR A 1 71 ? -4.645 -3.195 -4.978 1.00 89.81 71 THR A N 1
ATOM 579 C CA . THR A 1 71 ? -3.786 -2.583 -3.955 1.00 89.81 71 THR A CA 1
ATOM 580 C C . THR A 1 71 ? -4.499 -2.491 -2.602 1.00 89.81 71 THR A C 1
ATOM 582 O O . THR A 1 71 ? -3.897 -2.854 -1.590 1.00 89.81 71 THR A O 1
ATOM 585 N N . GLU A 1 72 ? -5.790 -2.153 -2.569 1.00 91.88 72 GLU A N 1
ATOM 586 C CA . GLU A 1 72 ? -6.618 -2.044 -1.348 1.00 91.88 72 GLU A CA 1
ATOM 587 C C . GLU A 1 72 ? -6.694 -3.326 -0.510 1.00 91.88 72 GLU A C 1
ATOM 589 O O . GLU A 1 72 ? -6.827 -3.286 0.715 1.00 91.88 72 GLU A O 1
ATOM 594 N N . VAL A 1 73 ? -6.586 -4.487 -1.160 1.00 92.00 73 VAL A N 1
ATOM 595 C CA . VAL A 1 73 ? -6.654 -5.804 -0.504 1.00 92.00 73 VAL A CA 1
ATOM 596 C C . VAL A 1 73 ? -5.335 -6.216 0.163 1.00 92.00 73 VAL A C 1
ATOM 598 O O . VAL A 1 73 ? -5.262 -7.270 0.799 1.00 92.00 73 VAL A O 1
ATOM 601 N N . ILE A 1 74 ? -4.246 -5.456 -0.007 1.00 90.81 74 ILE A N 1
ATOM 602 C CA . ILE A 1 74 ? -2.931 -5.813 0.560 1.00 90.81 74 ILE A CA 1
ATOM 603 C C . ILE A 1 74 ? -2.958 -5.841 2.103 1.00 90.81 74 ILE A C 1
ATOM 605 O O . ILE A 1 74 ? -2.524 -6.855 2.665 1.00 90.81 74 ILE A O 1
ATOM 609 N N . PRO A 1 75 ? -3.485 -4.817 2.808 1.00 90.31 75 PRO A N 1
ATOM 610 C CA . PRO A 1 75 ? -3.604 -4.843 4.266 1.00 90.31 75 PRO A CA 1
ATOM 611 C C . PRO A 1 75 ? -4.479 -6.003 4.766 1.00 90.31 75 PRO A C 1
ATOM 613 O O . PRO A 1 75 ? -4.109 -6.695 5.715 1.00 90.31 75 PRO A O 1
ATOM 616 N N . GLU A 1 76 ? -5.579 -6.301 4.071 1.00 90.94 76 GLU A N 1
ATOM 617 C CA . GLU A 1 76 ? -6.460 -7.428 4.405 1.00 90.94 76 GLU A CA 1
ATOM 618 C C . GLU A 1 76 ? -5.708 -8.769 4.297 1.00 90.94 76 GLU A C 1
ATOM 620 O O . GLU A 1 76 ? -5.738 -9.608 5.205 1.00 90.94 76 GLU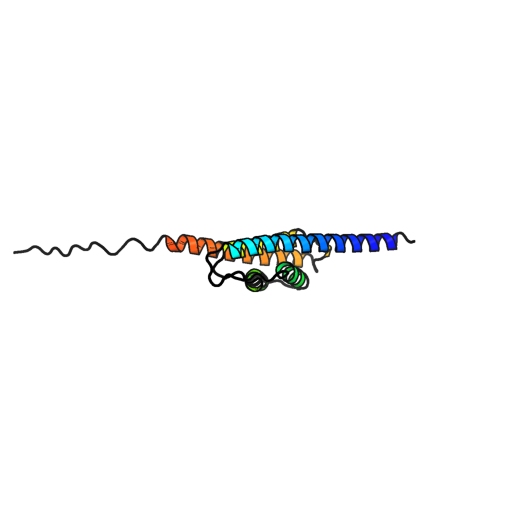 A O 1
ATOM 625 N N . LYS A 1 77 ? -4.937 -8.970 3.219 1.00 89.12 77 LYS A N 1
ATOM 626 C CA . LYS A 1 77 ? -4.120 -10.183 3.034 1.00 89.12 77 LYS A CA 1
ATOM 627 C C . LYS A 1 77 ? -3.088 -10.360 4.143 1.00 89.12 77 LYS A C 1
ATOM 629 O O . LYS A 1 77 ? -2.855 -11.505 4.559 1.00 89.12 77 LYS A O 1
ATOM 634 N N . MET A 1 78 ? -2.514 -9.258 4.628 1.00 86.81 78 MET A N 1
ATOM 635 C CA . MET A 1 78 ? -1.607 -9.234 5.780 1.00 86.81 78 MET A CA 1
ATOM 636 C C . MET A 1 78 ? -2.294 -9.613 7.093 1.00 86.81 78 MET A C 1
ATOM 638 O O . MET A 1 78 ? -1.604 -10.036 8.019 1.00 86.81 78 MET A O 1
ATOM 642 N N . GLY A 1 79 ? -3.623 -9.533 7.163 1.00 86.38 79 GLY A N 1
ATOM 643 C CA . GLY A 1 79 ? -4.394 -9.752 8.383 1.00 86.38 79 GLY A CA 1
ATOM 644 C C . GLY A 1 79 ? -4.613 -8.477 9.194 1.00 86.38 79 GLY A C 1
ATOM 645 O O . GLY A 1 79 ? -4.885 -8.580 10.387 1.00 86.38 79 GLY A O 1
ATOM 646 N N . VAL A 1 80 ? -4.471 -7.300 8.573 1.00 87.19 80 VAL A N 1
ATOM 647 C CA . VAL A 1 80 ? -4.878 -6.030 9.181 1.00 87.19 80 VAL A CA 1
ATOM 648 C C . VAL A 1 80 ? -6.412 -5.957 9.128 1.00 87.19 80 VAL A C 1
ATOM 650 O O . VAL A 1 80 ? -6.964 -6.087 8.034 1.00 87.19 80 VAL A O 1
ATOM 653 N N . PRO A 1 81 ? -7.095 -5.808 10.278 1.00 87.25 81 PRO A N 1
ATOM 654 C CA . PRO A 1 81 ? -8.542 -5.618 10.341 1.00 87.25 81 PRO A CA 1
ATOM 655 C C . PRO A 1 81 ? -9.012 -4.399 9.547 1.00 87.25 81 PRO A C 1
ATOM 657 O O . PRO A 1 81 ? -8.246 -3.455 9.344 1.00 87.25 81 PRO A O 1
ATOM 660 N N . GLU A 1 82 ? -10.269 -4.422 9.104 1.00 86.44 82 GLU A N 1
ATOM 661 C CA . GLU A 1 82 ? -10.802 -3.353 8.260 1.00 86.44 82 GLU A CA 1
ATOM 662 C C . GLU A 1 82 ? -10.943 -2.021 8.999 1.00 86.44 82 GLU A C 1
ATOM 664 O O . GLU A 1 82 ? -10.670 -0.988 8.400 1.00 86.44 82 GLU A O 1
ATOM 669 N N . ASP A 1 83 ? -11.270 -2.091 10.288 1.00 86.31 83 ASP A N 1
ATOM 670 C CA . ASP A 1 83 ? -11.462 -0.998 11.247 1.00 86.31 83 ASP A CA 1
ATOM 671 C C . ASP A 1 83 ? -10.157 -0.311 11.680 1.00 86.31 83 ASP A C 1
ATOM 673 O O . ASP A 1 83 ? -10.174 0.774 12.249 1.00 86.31 83 ASP A O 1
ATOM 677 N N . LEU A 1 84 ? -8.993 -0.911 11.412 1.00 87.62 84 LEU A N 1
ATOM 678 C CA . LEU A 1 84 ? -7.700 -0.309 11.752 1.00 87.62 84 LEU A CA 1
ATOM 679 C C . LEU A 1 84 ? -7.151 0.520 10.584 1.00 87.62 84 LEU A C 1
ATOM 681 O O . LEU A 1 84 ? -6.055 0.239 10.080 1.00 87.62 84 LEU A O 1
ATOM 685 N N . LEU A 1 85 ? -7.903 1.544 10.167 1.00 90.00 85 LEU A N 1
ATOM 686 C CA . LEU A 1 85 ? -7.599 2.388 9.003 1.00 90.00 85 LEU A CA 1
ATOM 687 C C . LEU A 1 85 ? -6.184 2.971 9.042 1.00 90.00 85 LEU A C 1
ATOM 689 O O . LEU A 1 85 ? -5.423 2.763 8.097 1.00 90.00 85 LEU A O 1
ATOM 693 N N . ALA A 1 86 ? -5.755 3.535 10.173 1.00 89.12 86 ALA A N 1
ATOM 694 C CA . ALA A 1 86 ? -4.395 4.056 10.343 1.00 89.12 86 ALA A CA 1
ATOM 695 C C . ALA A 1 86 ? -3.294 3.018 10.021 1.00 89.12 86 ALA A C 1
ATOM 697 O O . ALA A 1 86 ? -2.258 3.336 9.425 1.00 89.12 86 ALA A O 1
ATOM 698 N N . ILE A 1 87 ? -3.508 1.743 10.375 1.00 89.06 87 ILE A N 1
ATOM 699 C CA . ILE A 1 87 ? -2.561 0.661 10.061 1.00 89.06 87 ILE A CA 1
ATOM 700 C C . ILE A 1 87 ? -2.632 0.308 8.570 1.00 89.06 87 ILE A C 1
ATOM 702 O O . ILE A 1 87 ? -1.593 0.065 7.950 1.00 89.06 87 ILE A O 1
ATOM 706 N N . ARG A 1 88 ? -3.827 0.300 7.970 1.00 92.62 88 ARG A N 1
ATOM 707 C CA . ARG A 1 88 ? -4.004 0.048 6.530 1.00 92.62 88 ARG A CA 1
ATOM 708 C C . ARG A 1 88 ? -3.333 1.137 5.686 1.00 92.62 88 ARG A C 1
ATOM 710 O O . ARG A 1 88 ? -2.577 0.795 4.774 1.00 92.62 88 ARG A O 1
ATOM 717 N N . ILE A 1 89 ? -3.505 2.408 6.056 1.00 92.88 89 ILE A N 1
ATOM 718 C CA . ILE A 1 89 ? -2.836 3.569 5.447 1.00 92.88 89 ILE A CA 1
ATOM 719 C C . ILE A 1 89 ? -1.316 3.413 5.555 1.00 92.88 89 ILE A C 1
ATOM 721 O O . ILE A 1 89 ? -0.600 3.536 4.556 1.00 92.88 89 ILE A O 1
ATOM 725 N N . TYR A 1 90 ? -0.801 3.056 6.740 1.00 90.56 90 TYR A N 1
ATOM 726 C CA . TYR A 1 90 ? 0.632 2.807 6.925 1.00 90.56 90 TYR A CA 1
ATOM 727 C C . TYR A 1 90 ? 1.155 1.736 5.959 1.00 90.56 90 TYR A C 1
ATOM 729 O O . TYR A 1 90 ? 2.180 1.940 5.302 1.00 90.56 90 TYR A O 1
ATOM 737 N N . VAL A 1 91 ? 0.449 0.608 5.841 1.00 89.88 91 VAL A N 1
ATOM 738 C CA . VAL A 1 91 ? 0.830 -0.496 4.949 1.00 89.88 91 VAL A CA 1
ATOM 739 C C . VAL A 1 91 ? 0.873 -0.048 3.490 1.00 89.88 91 VAL A C 1
ATOM 741 O O . VAL A 1 91 ? 1.884 -0.279 2.820 1.00 89.88 91 VAL A O 1
ATOM 744 N N . LEU A 1 92 ? -0.178 0.610 2.993 1.00 93.25 92 LEU A N 1
ATOM 745 C CA . LEU A 1 92 ? -0.209 1.074 1.604 1.0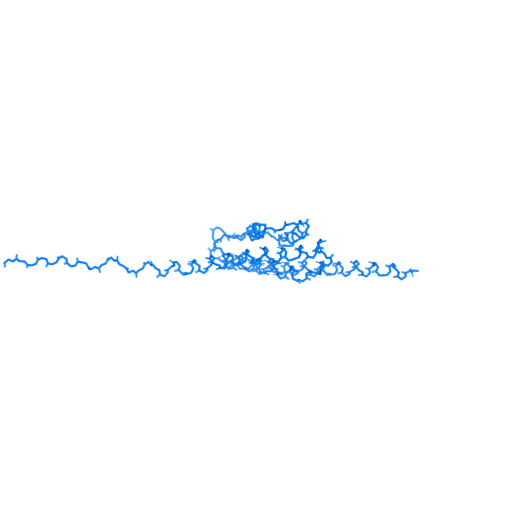0 93.25 92 LEU A CA 1
ATOM 746 C C . LEU A 1 92 ? 0.861 2.135 1.324 1.00 93.25 92 LEU A C 1
ATOM 748 O O . LEU A 1 92 ? 1.479 2.120 0.258 1.00 93.25 92 LEU A O 1
ATOM 752 N N . ASN A 1 93 ? 1.188 2.983 2.299 1.00 93.12 93 ASN A N 1
ATOM 753 C CA . ASN A 1 93 ? 2.276 3.947 2.158 1.00 93.12 93 ASN A CA 1
ATOM 754 C C . ASN A 1 93 ? 3.638 3.239 2.017 1.00 93.12 93 ASN A C 1
ATOM 756 O O . ASN A 1 93 ? 4.468 3.622 1.188 1.00 93.12 93 ASN A O 1
ATOM 760 N N . GLN A 1 94 ? 3.862 2.136 2.744 1.00 89.38 94 GLN A N 1
ATOM 761 C CA . GLN A 1 94 ? 5.069 1.318 2.560 1.00 89.38 94 GLN A CA 1
ATOM 762 C C . GLN A 1 94 ? 5.128 0.652 1.182 1.00 89.38 94 GLN A C 1
ATOM 764 O O . GLN A 1 94 ? 6.210 0.562 0.591 1.00 89.38 94 GLN A O 1
ATOM 769 N N . VAL A 1 95 ? 3.983 0.211 0.658 1.00 89.50 95 VAL A N 1
ATOM 770 C CA . VAL A 1 95 ? 3.858 -0.334 -0.702 1.00 89.50 95 VAL A CA 1
ATOM 771 C C . VAL A 1 95 ? 4.202 0.737 -1.743 1.00 89.50 95 VAL A C 1
ATOM 773 O O . VAL A 1 95 ? 5.037 0.496 -2.620 1.00 89.50 95 VAL A O 1
ATOM 776 N N . LEU A 1 96 ? 3.651 1.947 -1.615 1.00 91.69 96 LEU A N 1
ATOM 777 C CA . LEU A 1 96 ? 3.943 3.077 -2.504 1.00 91.69 96 LEU A CA 1
ATOM 778 C C . LEU A 1 96 ? 5.436 3.429 -2.502 1.00 91.69 96 LEU A C 1
ATOM 780 O O . LEU A 1 96 ? 6.080 3.555 -3.550 1.00 91.69 96 LEU A O 1
ATOM 784 N N . GLU A 1 97 ? 6.012 3.545 -1.307 1.00 88.38 97 GLU A N 1
ATOM 785 C CA . GLU A 1 97 ? 7.426 3.845 -1.114 1.00 88.38 97 GLU A CA 1
ATOM 786 C C . GLU A 1 97 ? 8.348 2.756 -1.668 1.00 88.38 97 GLU A C 1
ATOM 788 O O . GLU A 1 97 ? 9.472 3.051 -2.093 1.00 88.38 97 GLU A O 1
ATOM 793 N N . ALA A 1 98 ? 7.899 1.502 -1.677 1.00 86.12 98 ALA A N 1
ATOM 794 C CA . ALA A 1 98 ? 8.620 0.415 -2.315 1.00 86.12 98 ALA A CA 1
ATOM 795 C C . ALA A 1 98 ? 8.659 0.585 -3.838 1.00 86.12 98 ALA A C 1
ATOM 797 O O . ALA A 1 98 ? 9.747 0.529 -4.418 1.00 86.12 98 ALA A O 1
ATOM 798 N N . TYR A 1 99 ? 7.524 0.876 -4.480 1.00 86.62 99 TYR A N 1
ATOM 799 C CA . TYR A 1 99 ? 7.469 1.118 -5.928 1.00 86.62 99 TYR A CA 1
ATOM 800 C C . TYR A 1 99 ? 8.302 2.309 -6.373 1.00 86.62 99 TYR A C 1
ATOM 802 O O . TYR A 1 99 ? 9.012 2.221 -7.375 1.00 86.62 99 TYR A O 1
ATOM 810 N N . ARG A 1 100 ? 8.300 3.402 -5.603 1.00 88.50 100 ARG A N 1
ATOM 811 C CA . ARG A 1 100 ? 9.125 4.584 -5.904 1.00 88.50 100 ARG A CA 1
ATOM 812 C C . ARG A 1 100 ? 10.623 4.278 -5.945 1.00 88.50 100 ARG A C 1
ATOM 814 O O . ARG A 1 100 ? 11.353 4.942 -6.679 1.00 88.50 100 ARG A O 1
ATOM 821 N N . LYS A 1 101 ? 11.079 3.288 -5.170 1.00 84.81 101 LYS A N 1
ATOM 822 C CA . LYS A 1 101 ? 12.493 2.885 -5.060 1.00 84.81 101 LYS A CA 1
ATOM 823 C C . LYS A 1 101 ? 12.905 1.834 -6.088 1.00 84.81 101 LYS A C 1
ATOM 825 O O . LYS A 1 101 ? 14.104 1.612 -6.264 1.00 84.81 101 LYS A O 1
ATOM 830 N N . ILE A 1 102 ? 11.951 1.189 -6.756 1.00 82.62 102 ILE A N 1
ATOM 831 C CA . ILE A 1 102 ? 12.238 0.203 -7.796 1.00 82.62 102 ILE A CA 1
ATOM 832 C C . ILE A 1 102 ? 12.714 0.940 -9.059 1.00 82.62 102 ILE A C 1
ATOM 834 O O . ILE A 1 102 ? 12.036 1.853 -9.528 1.00 82.62 102 ILE A O 1
ATOM 838 N N . PRO A 1 103 ? 13.878 0.575 -9.626 1.00 81.19 103 PRO A N 1
ATOM 839 C CA . PRO A 1 103 ? 14.347 1.175 -10.871 1.00 81.19 103 PRO A CA 1
ATOM 840 C C . PRO A 1 103 ? 13.412 0.895 -12.054 1.00 81.19 103 PRO A C 1
ATOM 842 O O . PRO A 1 103 ? 12.943 -0.231 -12.217 1.00 81.19 103 PRO A O 1
ATOM 845 N N . ASP A 1 104 ? 13.251 1.876 -12.943 1.00 83.25 104 ASP A N 1
ATOM 846 C CA . ASP A 1 104 ? 12.334 1.814 -14.095 1.00 83.25 104 ASP A CA 1
ATOM 847 C C . ASP A 1 104 ? 12.516 0.564 -14.973 1.00 83.25 104 ASP A C 1
ATOM 849 O O . ASP A 1 104 ? 11.551 0.020 -15.494 1.00 83.25 104 ASP A O 1
ATOM 853 N N . GLN A 1 105 ? 13.744 0.043 -15.078 1.00 81.62 105 GLN A N 1
ATOM 854 C CA . GLN A 1 105 ? 14.066 -1.165 -15.852 1.00 81.62 105 GLN A CA 1
ATOM 855 C C . GLN A 1 105 ? 13.354 -2.450 -15.378 1.00 81.62 105 GLN A C 1
ATOM 857 O O . GLN A 1 105 ? 13.420 -3.459 -16.079 1.00 81.62 105 GLN A O 1
ATOM 862 N N . TYR A 1 106 ? 12.769 -2.453 -14.175 1.00 81.50 106 TYR A N 1
ATOM 863 C CA . TYR A 1 106 ? 12.001 -3.586 -13.646 1.00 81.50 106 TYR A CA 1
ATOM 864 C C . TYR A 1 106 ? 10.502 -3.477 -13.933 1.00 81.50 106 TYR A C 1
ATOM 866 O O . TYR A 1 106 ? 9.787 -4.459 -13.757 1.00 81.50 106 TYR A O 1
ATOM 874 N N . PHE A 1 107 ? 10.029 -2.317 -14.387 1.00 83.81 107 PHE A N 1
ATOM 875 C CA . PHE A 1 107 ? 8.665 -2.161 -14.869 1.00 83.81 107 PHE A CA 1
ATOM 876 C C . PHE A 1 107 ? 8.595 -2.593 -16.335 1.00 83.81 107 PHE A C 1
ATOM 878 O O . PHE A 1 107 ? 9.566 -2.482 -17.085 1.00 83.81 107 PHE A O 1
ATOM 885 N N . LYS A 1 108 ? 7.444 -3.132 -16.745 1.00 81.44 108 LYS A N 1
ATOM 886 C CA . LYS A 1 108 ? 7.268 -3.699 -18.088 1.00 81.44 108 LYS A CA 1
ATOM 887 C C . LYS A 1 108 ? 7.359 -2.646 -19.189 1.00 81.44 108 LYS A C 1
ATOM 889 O O . LYS A 1 108 ? 7.992 -2.881 -20.214 1.00 81.44 108 LYS A O 1
ATOM 894 N N . GLU A 1 109 ? 6.707 -1.512 -18.966 1.00 83.19 109 GLU A N 1
ATOM 895 C CA . GLU A 1 109 ? 6.566 -0.386 -19.890 1.00 83.19 109 GLU A CA 1
ATOM 896 C C . GLU A 1 109 ? 6.639 0.919 -19.068 1.00 83.19 109 GLU A C 1
ATOM 898 O O . GLU A 1 109 ? 6.457 0.878 -17.848 1.00 83.19 109 GLU A O 1
ATOM 903 N N . SER A 1 110 ? 6.916 2.066 -19.700 1.00 74.69 110 SER A N 1
ATOM 904 C CA . SER A 1 110 ? 6.968 3.371 -19.006 1.00 74.69 110 SER A CA 1
ATOM 905 C C . SER A 1 110 ? 5.675 3.659 -18.245 1.00 74.69 110 SER A C 1
ATOM 907 O O . SER A 1 110 ? 5.703 4.022 -17.072 1.00 74.69 110 SER A O 1
ATOM 909 N N . ASP A 1 111 ? 4.557 3.373 -18.902 1.00 87.00 111 ASP A N 1
ATOM 910 C CA . ASP A 1 111 ? 3.208 3.676 -18.435 1.00 87.00 111 ASP A CA 1
ATOM 911 C C . ASP A 1 111 ? 2.779 2.699 -17.325 1.00 87.00 111 ASP A C 1
ATOM 913 O O . ASP A 1 111 ? 1.926 3.011 -16.502 1.00 87.00 111 ASP A O 1
ATOM 917 N N . HIS A 1 112 ? 3.420 1.523 -17.237 1.00 88.75 112 HIS A N 1
ATOM 918 C CA . HIS A 1 112 ? 3.150 0.549 -16.175 1.00 88.75 112 HIS A CA 1
ATOM 919 C C . HIS A 1 112 ? 3.549 1.090 -14.802 1.00 88.75 112 HIS A C 1
ATOM 921 O O . HIS A 1 112 ? 2.856 0.859 -13.817 1.00 88.75 112 HIS A O 1
ATOM 927 N N . ARG A 1 113 ? 4.668 1.820 -14.722 1.00 90.06 113 ARG A N 1
ATOM 928 C CA . ARG A 1 113 ? 5.105 2.426 -13.460 1.00 90.06 113 ARG A CA 1
ATOM 929 C C . ARG A 1 113 ? 4.105 3.474 -12.981 1.00 90.06 113 ARG A C 1
ATOM 931 O O . ARG A 1 113 ? 3.801 3.505 -11.795 1.00 90.06 113 ARG A O 1
ATOM 938 N N . GLU A 1 114 ? 3.630 4.318 -13.891 1.00 92.44 114 GLU A N 1
ATOM 939 C CA . GLU A 1 114 ? 2.625 5.343 -13.594 1.00 92.44 114 GLU A CA 1
ATOM 940 C C . GLU A 1 114 ? 1.323 4.688 -13.141 1.00 92.44 114 GLU A C 1
ATOM 942 O O . GLU A 1 114 ? 0.881 4.968 -12.034 1.00 92.44 114 GLU A O 1
ATOM 947 N N . ASN A 1 115 ? 0.821 3.699 -13.886 1.00 94.12 115 ASN A N 1
ATOM 948 C CA . ASN A 1 115 ? -0.385 2.957 -13.520 1.00 94.12 115 ASN A CA 1
ATOM 949 C C . ASN A 1 115 ? -0.306 2.319 -12.121 1.00 94.12 115 ASN A C 1
ATOM 951 O O . ASN A 1 115 ? -1.251 2.431 -11.347 1.00 94.12 115 ASN A O 1
ATOM 955 N N . VAL A 1 116 ? 0.813 1.675 -11.774 1.00 91.94 116 VAL A N 1
ATOM 956 C CA . VAL A 1 116 ? 0.990 1.083 -10.436 1.00 91.94 116 VAL A CA 1
ATOM 957 C C . VAL A 1 116 ? 1.003 2.161 -9.354 1.00 91.94 116 VAL A C 1
ATOM 959 O O . VAL A 1 116 ? 0.394 1.990 -8.303 1.00 91.94 116 VAL A O 1
ATOM 962 N N . LEU A 1 117 ? 1.719 3.263 -9.584 1.00 93.25 117 LEU A N 1
ATOM 963 C CA . LEU A 1 117 ? 1.821 4.340 -8.601 1.00 93.25 117 LEU A CA 1
ATOM 964 C C . LEU A 1 117 ? 0.499 5.084 -8.416 1.00 93.25 117 LEU A C 1
ATOM 966 O O . LEU A 1 117 ? 0.223 5.491 -7.292 1.00 93.25 117 LEU A O 1
ATOM 970 N N . GLU A 1 118 ? -0.270 5.273 -9.485 1.00 95.06 118 GLU A N 1
ATOM 971 C CA . GLU A 1 118 ? -1.611 5.863 -9.456 1.00 95.06 118 GLU A CA 1
ATOM 972 C C . GLU A 1 118 ? -2.576 4.955 -8.697 1.00 95.06 118 GLU A C 1
ATOM 974 O O . GLU A 1 118 ? -3.179 5.408 -7.736 1.00 95.06 118 GLU A O 1
ATOM 979 N N . ALA A 1 119 ? -2.621 3.656 -9.011 1.00 94.94 119 ALA A N 1
ATOM 980 C CA . ALA A 1 119 ? -3.510 2.711 -8.332 1.00 94.94 119 ALA A CA 1
ATOM 981 C C . ALA A 1 119 ? -3.241 2.586 -6.820 1.00 94.94 119 ALA A C 1
ATOM 983 O O . ALA A 1 119 ? -4.157 2.358 -6.037 1.00 94.94 119 ALA A O 1
ATOM 984 N N . VAL A 1 120 ? -1.979 2.699 -6.386 1.00 94.56 120 VAL A N 1
ATOM 985 C CA . VAL A 1 120 ? -1.649 2.711 -4.949 1.00 94.56 120 VAL A CA 1
ATOM 986 C C . VAL A 1 120 ? -1.987 4.061 -4.307 1.00 94.56 120 VAL A C 1
ATOM 988 O O . VAL A 1 120 ? -2.341 4.080 -3.135 1.00 94.56 120 VAL A O 1
ATOM 991 N N . GLN A 1 121 ? -1.844 5.173 -5.036 1.00 95.31 121 GLN A N 1
ATOM 992 C CA . GLN A 1 121 ? -2.212 6.503 -4.535 1.00 95.31 121 GLN A CA 1
ATOM 993 C C . GLN A 1 121 ? -3.722 6.638 -4.367 1.00 95.31 121 GLN A C 1
ATOM 995 O O . GLN A 1 121 ? -4.153 7.043 -3.303 1.00 95.31 121 GLN A O 1
ATOM 1000 N N . GLU A 1 122 ? -4.503 6.214 -5.356 1.00 96.38 122 GLU A N 1
ATOM 1001 C CA . GLU A 1 122 ? -5.967 6.235 -5.291 1.00 96.38 122 GLU A CA 1
ATOM 1002 C C . GLU A 1 122 ? -6.471 5.396 -4.104 1.00 96.38 122 GLU A C 1
ATOM 1004 O O . GLU A 1 122 ? -7.197 5.905 -3.266 1.00 96.38 122 GLU A O 1
ATOM 1009 N N . ALA A 1 123 ? -5.934 4.185 -3.908 1.00 95.12 123 ALA A N 1
ATOM 1010 C CA . ALA A 1 123 ? -6.268 3.353 -2.743 1.00 95.12 123 ALA A CA 1
ATOM 1011 C C . ALA A 1 123 ? -5.848 3.961 -1.389 1.00 95.12 123 ALA A C 1
ATOM 1013 O O . ALA A 1 123 ? -6.384 3.597 -0.344 1.00 95.12 123 ALA A O 1
ATOM 1014 N N . LEU A 1 124 ? -4.819 4.814 -1.376 1.00 94.31 124 LEU A N 1
ATOM 1015 C CA . LEU A 1 124 ? -4.419 5.550 -0.177 1.00 94.31 124 LEU A CA 1
ATOM 1016 C C . LEU A 1 124 ? -5.385 6.693 0.101 1.00 94.31 124 LEU A C 1
ATOM 1018 O O . LEU A 1 124 ? -5.769 6.868 1.252 1.00 94.31 124 LEU A O 1
ATOM 1022 N N . ASP A 1 125 ? -5.746 7.442 -0.936 1.00 95.75 125 ASP A N 1
ATOM 1023 C CA . ASP A 1 125 ? -6.674 8.561 -0.843 1.00 95.75 125 ASP A CA 1
ATOM 1024 C C . ASP A 1 125 ? -8.054 8.065 -0.370 1.00 95.75 125 ASP A C 1
ATOM 1026 O O . ASP A 1 125 ? -8.595 8.638 0.570 1.00 95.75 125 ASP A O 1
ATOM 1030 N N . ASP A 1 126 ? -8.543 6.935 -0.898 1.00 94.56 126 ASP A N 1
ATOM 1031 C CA . ASP A 1 126 ? -9.812 6.310 -0.485 1.00 94.56 126 ASP A CA 1
ATOM 1032 C C . ASP A 1 126 ? -9.815 5.912 1.009 1.00 94.56 126 ASP A C 1
ATOM 1034 O O . ASP A 1 126 ? -10.795 6.122 1.723 1.00 94.56 126 ASP A O 1
ATOM 1038 N N . LEU A 1 127 ? -8.704 5.361 1.521 1.00 92.81 127 LEU A N 1
ATOM 1039 C CA . LEU A 1 127 ? -8.586 5.011 2.944 1.00 92.81 127 LEU A CA 1
ATOM 1040 C C . LEU A 1 127 ? -8.472 6.238 3.855 1.00 92.81 127 LEU A C 1
ATOM 1042 O O . LEU A 1 127 ? -8.912 6.172 5.001 1.00 92.81 127 LEU A O 1
ATOM 1046 N N . ILE A 1 128 ? -7.840 7.312 3.381 1.00 92.56 128 ILE A N 1
ATOM 1047 C CA . ILE A 1 128 ? -7.725 8.569 4.131 1.00 92.56 128 ILE A CA 1
ATOM 1048 C C . ILE A 1 128 ? -9.092 9.250 4.197 1.00 92.56 128 ILE A C 1
ATOM 1050 O O . ILE A 1 128 ? -9.490 9.671 5.275 1.00 92.56 128 ILE A O 1
ATOM 1054 N N . GLU A 1 129 ? -9.836 9.298 3.088 1.00 93.44 129 GLU A N 1
ATOM 1055 C CA . GLU A 1 129 ? -11.209 9.821 3.074 1.00 93.44 129 GLU A CA 1
ATOM 1056 C C . GLU A 1 129 ? -12.100 9.034 4.047 1.00 93.44 129 GLU A C 1
ATOM 1058 O O . GLU A 1 129 ? -12.826 9.632 4.836 1.00 93.44 129 GLU A O 1
ATOM 1063 N N . GLN A 1 130 ? -11.969 7.702 4.083 1.00 91.12 130 GLN A N 1
ATOM 1064 C CA . GLN A 1 130 ? -12.688 6.878 5.055 1.00 91.12 130 GLN A CA 1
ATOM 1065 C C . GLN A 1 130 ? -12.300 7.190 6.515 1.00 91.12 130 GLN A C 1
ATOM 1067 O O . GLN A 1 130 ? -13.173 7.235 7.378 1.00 91.12 130 GLN A O 1
ATOM 1072 N N . GLU A 1 131 ? -11.010 7.392 6.805 1.00 91.44 131 GLU A N 1
ATOM 1073 C CA . GLU A 1 131 ? -10.537 7.748 8.154 1.00 91.44 131 GLU A CA 1
ATOM 1074 C C . GLU A 1 131 ? -11.092 9.112 8.591 1.00 91.44 131 GLU A C 1
ATOM 1076 O O . GLU A 1 131 ? -11.582 9.249 9.711 1.00 91.44 131 GLU A O 1
ATOM 1081 N N . GLU A 1 132 ? -11.070 10.099 7.693 1.00 88.12 132 GLU A N 1
ATOM 1082 C CA . GLU A 1 132 ? -11.599 11.443 7.945 1.00 88.12 132 GLU A CA 1
ATOM 1083 C C . GLU A 1 132 ? -13.124 11.435 8.172 1.00 88.12 132 GLU A C 1
ATOM 1085 O O . GLU A 1 132 ? -13.621 12.137 9.059 1.00 88.12 132 GLU A O 1
ATOM 1090 N N . ASP A 1 133 ? -13.870 10.624 7.415 1.00 87.00 133 ASP A N 1
ATOM 1091 C CA . ASP A 1 133 ? -15.322 10.467 7.568 1.00 87.00 133 ASP A CA 1
ATOM 1092 C C . ASP A 1 133 ? -15.703 9.778 8.892 1.00 87.00 133 ASP A C 1
ATOM 1094 O O . ASP A 1 133 ? -16.685 10.171 9.531 1.00 87.00 133 ASP A O 1
ATOM 1098 N N . GLU A 1 134 ? -14.935 8.775 9.334 1.00 82.06 134 GLU A N 1
ATOM 1099 C CA . GLU A 1 134 ? -15.145 8.107 10.628 1.00 82.06 134 GLU A CA 1
ATOM 1100 C C . GLU A 1 134 ? -14.868 9.054 11.810 1.00 82.06 134 GLU A C 1
ATOM 1102 O O . GLU A 1 134 ? -15.617 9.038 12.787 1.00 82.06 134 GLU A O 1
ATOM 1107 N N . GLU A 1 135 ? -13.867 9.937 11.707 1.00 72.62 135 GLU A N 1
ATOM 1108 C CA . GLU A 1 135 ? -13.593 10.960 12.728 1.00 72.62 135 GLU A CA 1
ATOM 1109 C C . GLU A 1 135 ? -14.665 12.068 12.771 1.00 72.62 135 GLU A C 1
ATOM 1111 O O . GLU A 1 135 ? -15.029 12.525 13.857 1.00 72.62 135 GLU A O 1
ATOM 1116 N N . MET A 1 136 ? -15.203 12.499 11.622 1.00 61.62 136 MET A N 1
ATOM 1117 C CA . MET A 1 136 ? -16.254 13.533 11.565 1.00 61.62 136 MET A CA 1
ATOM 1118 C C . MET A 1 136 ? -17.662 13.011 11.893 1.00 61.62 136 MET A C 1
ATOM 1120 O O . MET A 1 136 ? -18.512 13.784 12.343 1.00 61.62 136 MET A O 1
ATOM 1124 N N . GLY A 1 137 ? -17.935 11.722 11.673 1.00 55.66 137 GLY A N 1
ATOM 1125 C CA . GLY A 1 137 ? -19.235 11.101 11.940 1.00 55.66 137 GLY A CA 1
ATOM 1126 C C . GLY A 1 137 ? -19.604 10.997 13.425 1.00 55.66 137 GLY A C 1
ATOM 1127 O O . GLY A 1 137 ? -20.788 10.886 13.739 1.00 55.66 137 GLY A O 1
ATOM 1128 N N . GLU A 1 138 ? -18.629 11.075 14.338 1.00 53.03 138 GLU A N 1
ATOM 1129 C CA . GLU A 1 138 ? -18.871 11.048 15.791 1.00 53.03 138 GLU A CA 1
ATOM 1130 C C . GLU A 1 138 ? -19.269 12.415 16.393 1.00 53.03 138 GLU A C 1
ATOM 1132 O O . GLU A 1 138 ? -19.743 12.459 17.526 1.00 53.03 138 GLU A O 1
ATOM 1137 N N . GLU A 1 139 ? -19.138 13.537 15.669 1.00 49.44 139 GLU A N 1
ATOM 1138 C CA . GLU A 1 139 ? -19.432 14.887 16.202 1.00 49.44 139 GLU A CA 1
ATOM 1139 C C . GLU A 1 139 ? -20.907 15.340 16.064 1.00 49.44 139 GLU A C 1
ATOM 1141 O O . GLU A 1 139 ? -21.251 16.436 16.507 1.00 49.44 139 GLU A O 1
ATOM 1146 N N . PHE A 1 140 ? -21.800 14.526 15.484 1.00 48.25 140 PHE A N 1
ATOM 1147 C CA . PHE A 1 140 ? -23.176 14.925 15.126 1.00 48.25 140 PHE A CA 1
ATOM 1148 C C . PHE A 1 140 ? -24.294 14.097 15.800 1.00 48.25 140 PHE A C 1
ATOM 1150 O O . PHE A 1 140 ? -25.315 13.834 15.164 1.00 48.25 140 PHE A O 1
ATOM 1157 N N . ASP A 1 141 ? -24.144 13.692 17.068 1.00 50.59 141 ASP A N 1
ATOM 1158 C CA . ASP A 1 141 ? -25.203 12.954 17.798 1.00 50.59 141 ASP A CA 1
ATOM 1159 C C . ASP A 1 141 ? -25.457 13.438 19.242 1.00 50.59 141 ASP A C 1
ATOM 1161 O O . ASP A 1 141 ? -25.760 12.641 20.119 1.00 50.59 141 ASP A O 1
ATOM 1165 N N . ASP A 1 142 ? -25.350 14.745 19.510 1.00 53.78 142 ASP A N 1
ATOM 1166 C CA . ASP A 1 142 ? -25.767 15.344 20.789 1.00 53.78 142 ASP A CA 1
ATOM 1167 C C . ASP A 1 142 ? -26.285 16.776 20.563 1.00 53.78 142 ASP A C 1
ATOM 1169 O O . ASP A 1 142 ? -25.548 17.734 20.761 1.00 53.78 142 ASP A O 1
ATOM 1173 N N . GLU A 1 143 ? -27.527 16.935 20.100 1.00 55.88 143 GLU A N 1
ATOM 1174 C CA . GLU A 1 143 ? -28.409 18.093 20.363 1.00 55.88 143 GLU A CA 1
ATOM 1175 C C . GLU A 1 143 ? -29.663 17.931 19.492 1.00 55.88 143 GLU A C 1
ATOM 1177 O O . GLU A 1 143 ? -29.595 18.162 18.292 1.00 55.88 143 GLU A O 1
ATOM 1182 N N . ASP A 1 144 ? -30.768 17.450 20.077 1.00 55.91 144 ASP A N 1
ATOM 1183 C CA . ASP A 1 144 ? -32.155 17.866 19.779 1.00 55.91 144 ASP A CA 1
ATOM 1184 C C . ASP A 1 144 ? -33.161 16.819 20.298 1.00 55.91 144 ASP A C 1
ATOM 1186 O O . ASP A 1 144 ? -33.760 16.090 19.514 1.00 55.91 144 ASP A O 1
ATOM 1190 N N . GLU A 1 145 ? -33.377 16.728 21.617 1.00 54.91 145 GLU A N 1
ATOM 1191 C CA . GLU A 1 145 ? -34.638 16.184 22.161 1.00 54.91 145 GLU A CA 1
ATOM 1192 C C . GLU A 1 145 ? -34.820 16.535 23.653 1.00 54.91 145 GLU A C 1
ATOM 1194 O O . GLU A 1 145 ? -34.955 15.660 24.492 1.00 54.91 145 GLU A O 1
ATOM 1199 N N . ASP A 1 146 ? -34.810 17.824 24.006 1.00 60.31 146 ASP A N 1
ATOM 1200 C CA . ASP A 1 146 ? -35.409 18.320 25.258 1.00 60.31 146 ASP A CA 1
ATOM 1201 C C . ASP A 1 146 ? -35.671 19.830 25.118 1.00 60.31 146 ASP A C 1
ATOM 1203 O O . ASP A 1 146 ? -34.740 20.625 25.189 1.00 60.31 146 ASP A O 1
ATOM 1207 N N . ASP A 1 147 ? -36.922 20.201 24.827 1.00 57.41 147 ASP A N 1
ATOM 1208 C CA . ASP A 1 147 ? -37.632 21.398 25.328 1.00 57.41 147 ASP A CA 1
ATOM 1209 C C . ASP A 1 147 ? -38.764 21.785 24.359 1.00 57.41 147 ASP A C 1
ATOM 1211 O O . ASP A 1 147 ? -38.655 22.727 23.579 1.00 57.41 147 ASP A O 1
ATOM 1215 N N . ASP A 1 148 ? -39.895 21.079 24.443 1.00 56.62 148 ASP A N 1
ATOM 1216 C CA . ASP A 1 148 ? -41.187 21.713 24.165 1.00 56.62 148 ASP A CA 1
ATOM 1217 C C . ASP A 1 148 ? -42.053 21.602 25.429 1.00 56.62 148 ASP A C 1
ATOM 1219 O O . ASP A 1 148 ? -42.663 20.579 25.751 1.00 56.62 148 ASP A O 1
ATOM 1223 N N . ASP A 1 149 ? -42.004 22.702 26.181 1.00 55.94 149 ASP A N 1
ATOM 1224 C CA . ASP A 1 149 ? -42.787 23.055 27.357 1.00 55.94 149 ASP A CA 1
ATOM 1225 C C . ASP A 1 149 ? -44.308 22.938 27.112 1.00 55.94 149 ASP A C 1
ATOM 1227 O O . ASP A 1 149 ? -44.974 23.907 26.739 1.00 55.94 149 ASP A O 1
ATOM 1231 N N . ASP A 1 150 ? -44.907 21.792 27.439 1.00 59.12 150 ASP A N 1
ATOM 1232 C CA . ASP A 1 150 ? -46.354 21.691 27.680 1.00 59.12 150 ASP A CA 1
ATOM 1233 C C . ASP A 1 150 ? -46.689 22.193 29.105 1.00 59.12 150 ASP A C 1
ATOM 1235 O O . ASP A 1 150 ? -46.982 21.425 30.028 1.00 59.12 150 ASP A O 1
ATOM 1239 N N . LEU A 1 151 ? -46.656 23.517 29.306 1.00 61.38 151 LEU A N 1
ATOM 1240 C CA . LEU A 1 151 ? -47.265 24.189 30.465 1.00 61.38 151 LEU A CA 1
ATOM 1241 C C . LEU A 1 151 ? -48.522 24.967 30.053 1.00 61.38 151 LEU A C 1
ATOM 1243 O O . LEU A 1 151 ? -48.564 26.198 30.084 1.00 61.38 151 LEU A O 1
ATOM 1247 N N . ASP A 1 152 ? -49.588 24.226 29.751 1.00 59.53 152 ASP A N 1
ATOM 1248 C CA . ASP A 1 152 ? -50.953 24.755 29.714 1.00 59.53 152 ASP A CA 1
ATOM 1249 C C . ASP A 1 152 ? -51.415 25.109 31.143 1.00 59.53 152 ASP A C 1
ATOM 1251 O O . ASP A 1 152 ? -51.886 24.265 31.913 1.00 59.53 152 ASP A O 1
ATOM 1255 N N . PHE A 1 153 ? -51.283 26.387 31.513 1.00 63.09 153 PHE A N 1
ATOM 1256 C CA . PHE A 1 153 ? -51.924 26.972 32.691 1.00 63.09 153 PHE A CA 1
ATOM 1257 C C . PHE A 1 153 ? -53.131 27.808 32.257 1.00 63.09 153 PHE A C 1
ATOM 1259 O O . PHE A 1 153 ? -52.962 28.933 31.795 1.00 63.09 153 PHE A O 1
ATOM 1266 N N . ASP A 1 154 ? -54.342 27.287 32.464 1.00 68.56 154 ASP A N 1
ATOM 1267 C CA . ASP A 1 154 ? -55.567 28.095 32.462 1.00 68.56 154 ASP A CA 1
ATOM 1268 C C . ASP A 1 154 ? -56.607 27.512 33.446 1.00 68.56 154 ASP A C 1
ATOM 1270 O O . ASP A 1 154 ? -57.115 26.401 33.256 1.00 68.56 154 ASP A O 1
ATOM 1274 N N . PHE A 1 155 ? -56.922 28.263 34.515 1.00 57.19 155 PHE A N 1
ATOM 1275 C CA . PHE A 1 155 ? -58.153 28.120 35.312 1.00 57.19 155 PHE A CA 1
ATOM 1276 C C . PHE A 1 155 ? -58.612 29.460 35.899 1.00 57.19 155 PHE A C 1
ATOM 1278 O O . PHE A 1 155 ? -57.766 30.176 36.486 1.00 57.19 155 PHE A O 1
#

Radius of gyration: 24.14 Å; chains: 1; bounding box: 96×42×56 Å

Sequence (155 aa):
MDATHLIHIRKRLEVLFGLNTFIRKFQDEEQVVDKFLKESDALPKPQLKEGVIAQEVLKLLDQRWVSVADTEVIPEKMGVPEDLLAIRIYVLNQVLEAYRKIPDQYFKESDHRENVLEAVQEALDDLIEQEEDEEMGEEFDDEDEDDDDDLDFDF